Protein AF-A0A3M1IS74-F1 (afdb_monomer_lite)

Sequence (96 aa):
MGLAIDSYRRRLDCLKGAGVDLGMLEFCAEFGRDLEYYSGFVFQVELPGMGRAGQIAGGGRYDTLLEGLGAPQAVPAAGSAIHTERLLAAVQGGSA

Foldseek 3Di:
DVPLVVVVVVVVVVCVVVVHDCVPDDDDPPDDDPDPQAPDDKDFDFDPPCPPNRTFKIWHWGQCVVVVVPDPDTHTDIDMDGDPVSVVCVVVVHDD

Structure (mmCIF, N/CA/C/O backbone):
data_AF-A0A3M1IS74-F1
#
_entry.id   AF-A0A3M1IS74-F1
#
loop_
_atom_site.group_PDB
_atom_site.id
_atom_site.type_symbol
_atom_site.label_atom_id
_atom_site.label_alt_id
_atom_site.label_comp_id
_atom_site.label_asym_id
_atom_site.label_entity_id
_atom_site.label_seq_id
_atom_site.pdbx_PDB_ins_code
_atom_site.Cartn_x
_atom_site.Cartn_y
_atom_site.Cartn_z
_atom_site.occupancy
_atom_site.B_iso_or_equiv
_atom_site.auth_seq_id
_atom_site.auth_comp_id
_atom_site.auth_asym_id
_atom_site.auth_atom_id
_atom_site.pdbx_PDB_model_num
ATOM 1 N N . MET A 1 1 ? 2.397 -18.104 13.950 1.00 54.19 1 MET A N 1
ATOM 2 C CA . MET A 1 1 ? 3.223 -17.795 12.760 1.00 54.19 1 MET A CA 1
ATOM 3 C C . MET A 1 1 ? 2.445 -17.803 11.430 1.00 54.19 1 MET A C 1
ATOM 5 O O . MET A 1 1 ? 2.926 -17.192 10.491 1.00 54.19 1 MET A O 1
ATOM 9 N N . GLY A 1 2 ? 1.247 -18.411 11.327 1.00 73.69 2 GLY A N 1
ATOM 10 C CA . GLY A 1 2 ? 0.481 -18.470 10.061 1.00 73.69 2 GLY A CA 1
ATOM 11 C C . GLY A 1 2 ? -0.164 -17.154 9.599 1.00 73.69 2 GLY A C 1
ATOM 12 O O . GLY A 1 2 ? -0.070 -16.810 8.428 1.00 73.69 2 GLY A O 1
ATOM 13 N N . LEU A 1 3 ? -0.714 -16.350 10.518 1.00 84.44 3 LEU A N 1
ATOM 14 C CA . LEU A 1 3 ? -1.571 -15.203 10.164 1.00 84.44 3 LEU A CA 1
ATOM 15 C C . LEU A 1 3 ? -0.907 -14.140 9.265 1.00 84.44 3 LEU A C 1
ATOM 17 O O . LEU A 1 3 ? -1.562 -13.600 8.372 1.00 84.44 3 LEU A O 1
ATOM 21 N N . ALA A 1 4 ? 0.378 -13.833 9.476 1.00 84.19 4 ALA A N 1
ATOM 22 C CA . ALA A 1 4 ? 1.100 -12.849 8.661 1.00 84.19 4 ALA A CA 1
ATOM 23 C C . ALA A 1 4 ? 1.363 -13.369 7.238 1.00 84.19 4 ALA A C 1
ATOM 25 O O . ALA A 1 4 ? 1.154 -12.645 6.265 1.00 84.19 4 ALA A O 1
ATOM 26 N N . ILE A 1 5 ? 1.749 -14.643 7.117 1.00 89.81 5 ILE A N 1
ATOM 27 C CA . ILE A 1 5 ? 1.961 -15.314 5.829 1.00 89.81 5 ILE A CA 1
ATOM 28 C C . ILE A 1 5 ? 0.633 -15.448 5.079 1.00 89.81 5 ILE A C 1
ATOM 30 O O . ILE A 1 5 ? 0.580 -15.190 3.880 1.00 89.81 5 ILE A O 1
ATOM 34 N N . ASP A 1 6 ? -0.450 -15.790 5.771 1.00 93.56 6 ASP A N 1
ATOM 35 C CA . ASP A 1 6 ? -1.777 -15.907 5.164 1.00 93.56 6 ASP A CA 1
ATOM 36 C C . ASP A 1 6 ? -2.292 -14.547 4.678 1.00 93.56 6 ASP A C 1
ATOM 38 O O . ASP A 1 6 ? -2.835 -14.435 3.579 1.00 93.56 6 ASP A O 1
ATOM 42 N N . SER A 1 7 ? -2.051 -13.485 5.453 1.00 90.25 7 SER A N 1
ATOM 43 C CA . SER A 1 7 ? -2.363 -12.111 5.045 1.00 90.25 7 SER A CA 1
ATOM 44 C C . SER A 1 7 ? -1.540 -11.671 3.832 1.00 90.25 7 SER A C 1
ATOM 46 O O . SER A 1 7 ? -2.063 -10.994 2.947 1.00 90.25 7 SER A O 1
ATOM 48 N N . TYR A 1 8 ? -0.264 -12.065 3.771 1.00 91.62 8 TYR A N 1
ATOM 49 C CA . TYR A 1 8 ? 0.602 -11.819 2.620 1.00 91.62 8 TYR A CA 1
ATOM 50 C C . TYR A 1 8 ? 0.113 -12.565 1.371 1.00 91.62 8 TYR A C 1
ATOM 52 O O . TYR A 1 8 ? -0.085 -11.939 0.333 1.00 91.62 8 TYR A O 1
ATOM 60 N N . ARG A 1 9 ? -0.186 -13.866 1.481 1.00 94.19 9 ARG A N 1
ATOM 61 C CA . ARG A 1 9 ? -0.739 -14.681 0.382 1.00 94.19 9 ARG A CA 1
ATOM 62 C C . ARG A 1 9 ? -2.036 -14.102 -0.162 1.00 94.19 9 ARG A C 1
ATOM 64 O O . ARG A 1 9 ? -2.133 -13.861 -1.358 1.00 94.19 9 ARG A O 1
ATOM 71 N N . ARG A 1 10 ? -2.982 -13.768 0.724 1.00 95.00 10 ARG A N 1
ATOM 72 C CA . ARG A 1 10 ? -4.246 -13.133 0.331 1.00 95.00 10 ARG A CA 1
ATOM 73 C C . ARG A 1 10 ? -4.012 -11.837 -0.446 1.00 95.00 10 ARG A C 1
ATOM 75 O O . ARG A 1 10 ? -4.759 -11.536 -1.370 1.00 95.00 10 ARG A O 1
ATOM 82 N N . ARG A 1 11 ? -2.978 -11.066 -0.098 1.00 93.94 11 ARG A N 1
ATOM 83 C CA . ARG A 1 11 ? -2.627 -9.852 -0.840 1.00 93.94 11 ARG A CA 1
ATOM 84 C C . ARG A 1 11 ? -2.094 -10.161 -2.235 1.00 93.94 11 ARG A C 1
ATOM 86 O O . ARG A 1 11 ? -2.517 -9.498 -3.174 1.00 93.94 11 ARG A O 1
ATOM 93 N N . LEU A 1 12 ? -1.216 -11.154 -2.373 1.00 95.69 12 LEU A N 1
ATOM 94 C CA . LEU A 1 12 ? -0.723 -11.594 -3.682 1.00 95.69 12 LEU A CA 1
ATOM 95 C C . LEU A 1 12 ? -1.867 -12.080 -4.579 1.00 95.69 12 LEU A C 1
ATOM 97 O O . LEU A 1 12 ? -1.914 -11.712 -5.751 1.00 95.69 12 LEU A O 1
ATOM 101 N N . ASP A 1 13 ? -2.821 -12.828 -4.022 1.00 97.00 13 ASP A N 1
ATOM 102 C CA . ASP A 1 13 ? -4.004 -13.288 -4.754 1.00 97.00 13 ASP A CA 1
ATOM 103 C C . ASP A 1 13 ? -4.854 -12.108 -5.248 1.00 97.00 13 ASP A C 1
ATOM 105 O O . ASP A 1 13 ? -5.240 -12.071 -6.417 1.00 97.00 13 ASP A O 1
ATOM 109 N N . CYS A 1 14 ? -5.093 -11.104 -4.396 1.00 96.00 14 CYS A N 1
ATOM 110 C CA . CYS A 1 14 ? -5.810 -9.890 -4.788 1.00 96.00 14 CYS A CA 1
ATOM 111 C C . CYS A 1 14 ? -5.064 -9.088 -5.865 1.00 96.00 14 CYS A C 1
ATOM 113 O O . CYS A 1 14 ? -5.689 -8.627 -6.816 1.00 96.00 14 CYS A O 1
ATOM 115 N N . LEU A 1 15 ? -3.742 -8.926 -5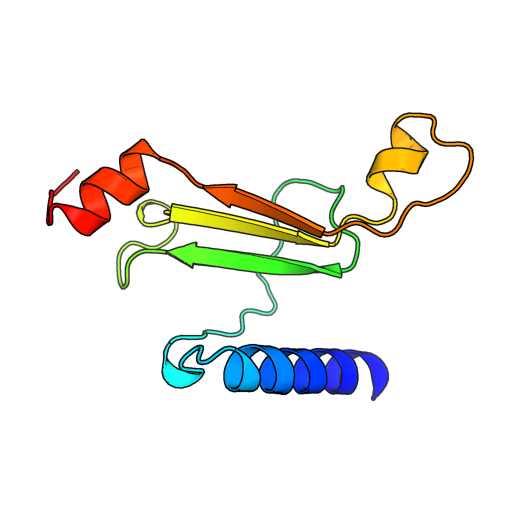.738 1.00 95.38 15 LEU A N 1
ATOM 116 C CA . LEU A 1 15 ? -2.918 -8.206 -6.716 1.00 95.38 15 LEU A CA 1
ATOM 117 C C . LEU A 1 15 ? -2.944 -8.906 -8.078 1.00 95.38 15 LEU A C 1
ATOM 119 O O . LEU A 1 15 ? -3.198 -8.266 -9.096 1.00 95.38 15 LEU A O 1
ATOM 123 N N . LYS A 1 16 ? -2.784 -10.232 -8.087 1.00 96.50 16 LYS A N 1
ATOM 124 C CA . LYS A 1 16 ? -2.908 -11.044 -9.299 1.00 96.50 16 LYS A CA 1
ATOM 125 C C . LYS A 1 16 ? -4.305 -10.938 -9.911 1.00 96.50 16 LYS A C 1
ATOM 127 O O . LYS A 1 16 ? -4.427 -10.773 -11.120 1.00 96.50 16 LYS A O 1
ATOM 132 N N . GLY A 1 17 ? -5.354 -10.999 -9.087 1.00 97.31 17 GLY A N 1
ATOM 133 C CA . GLY A 1 17 ? -6.743 -10.823 -9.524 1.00 97.31 17 GLY A CA 1
ATOM 134 C C . GLY A 1 17 ? -7.027 -9.439 -10.116 1.00 97.31 17 GLY A C 1
ATOM 135 O O . GLY A 1 17 ? -7.870 -9.318 -10.999 1.00 97.31 17 GLY A O 1
ATOM 136 N N . ALA A 1 18 ? -6.288 -8.414 -9.686 1.00 95.69 18 ALA A N 1
ATOM 137 C CA . ALA A 1 18 ? -6.327 -7.063 -10.243 1.00 95.69 18 ALA A CA 1
ATOM 138 C C . ALA A 1 18 ? -5.443 -6.880 -11.497 1.00 95.69 18 ALA A C 1
ATOM 140 O O . ALA A 1 18 ? -5.364 -5.774 -12.025 1.00 95.69 18 ALA A O 1
ATOM 141 N N . GLY A 1 19 ? -4.779 -7.938 -11.978 1.00 96.19 19 GLY A N 1
ATOM 142 C CA . GLY A 1 19 ? -3.920 -7.895 -13.165 1.00 96.19 19 GLY A CA 1
ATOM 143 C C . GLY A 1 19 ? -2.509 -7.360 -12.914 1.00 96.19 19 GLY A C 1
ATOM 144 O O . GLY A 1 19 ? -1.800 -7.061 -13.871 1.00 96.19 19 GLY A O 1
ATOM 145 N N . VAL A 1 20 ? -2.082 -7.238 -11.653 1.00 94.69 20 VAL A N 1
ATOM 146 C CA . VAL A 1 20 ? -0.699 -6.872 -11.325 1.00 94.69 20 VAL A CA 1
ATOM 147 C C . VAL A 1 20 ? 0.218 -8.057 -11.615 1.00 94.69 20 VAL A C 1
ATOM 149 O O . VAL A 1 20 ? -0.006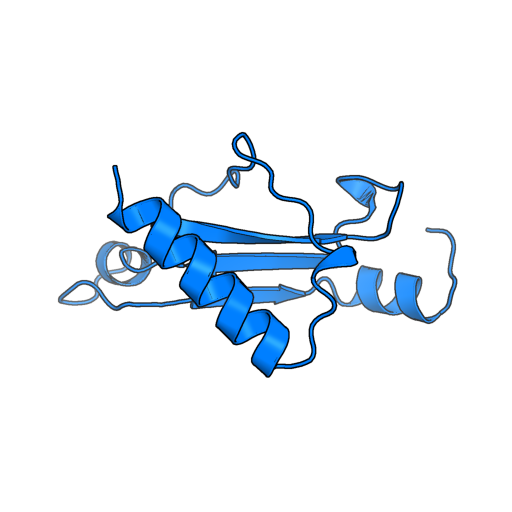 -9.163 -11.114 1.00 94.69 20 VAL A O 1
ATOM 152 N N . ASP A 1 21 ? 1.271 -7.820 -12.397 1.00 94.62 21 ASP A N 1
ATOM 153 C CA . ASP A 1 21 ? 2.329 -8.803 -12.606 1.00 94.62 21 ASP A CA 1
ATOM 154 C C . ASP A 1 21 ? 3.141 -8.984 -11.317 1.00 94.62 21 ASP A C 1
ATOM 156 O O . ASP A 1 21 ? 3.898 -8.104 -10.902 1.00 94.62 21 ASP A O 1
ATOM 160 N N . LEU A 1 22 ? 2.982 -10.146 -10.680 1.00 94.31 22 LEU A N 1
ATOM 161 C CA . LEU A 1 22 ? 3.705 -10.480 -9.456 1.00 94.31 22 LEU A CA 1
ATOM 162 C C . LEU A 1 22 ? 5.220 -10.608 -9.682 1.00 94.31 22 LEU A C 1
ATOM 164 O O . LEU A 1 22 ? 5.967 -10.498 -8.716 1.00 94.31 22 LEU A O 1
ATOM 168 N N . GLY A 1 23 ? 5.679 -10.815 -10.923 1.00 94.00 23 GLY A N 1
ATOM 169 C CA . GLY A 1 23 ? 7.102 -10.841 -11.268 1.00 94.00 23 GLY A CA 1
ATOM 170 C C . GLY A 1 23 ? 7.793 -9.482 -11.125 1.00 94.00 23 GLY A C 1
ATOM 171 O O . GLY A 1 23 ? 9.014 -9.436 -11.009 1.00 94.00 23 GLY A O 1
ATOM 172 N N . MET A 1 24 ? 7.023 -8.389 -11.081 1.00 90.06 24 MET A N 1
ATOM 173 C CA . MET A 1 24 ? 7.532 -7.035 -10.834 1.00 90.06 24 MET A CA 1
ATOM 174 C C . MET A 1 24 ? 7.527 -6.644 -9.349 1.00 90.06 24 MET A C 1
ATOM 176 O O . MET A 1 24 ? 7.901 -5.523 -9.010 1.00 90.06 24 MET A O 1
ATOM 180 N N . LEU A 1 25 ? 7.075 -7.533 -8.459 1.00 92.25 25 LEU A N 1
ATOM 181 C CA . LEU A 1 25 ? 7.034 -7.268 -7.025 1.00 92.25 25 LEU A CA 1
ATOM 182 C C . LEU A 1 25 ? 8.288 -7.802 -6.341 1.00 92.25 25 LEU A C 1
ATOM 184 O O . LEU A 1 25 ? 8.651 -8.966 -6.493 1.00 92.25 25 LEU A O 1
ATOM 188 N N . GLU A 1 26 ? 8.872 -6.972 -5.487 1.00 90.88 26 GLU A N 1
ATOM 189 C CA . GLU A 1 26 ? 9.933 -7.369 -4.573 1.00 90.88 26 GLU A CA 1
ATOM 190 C C . GLU A 1 26 ? 9.413 -7.331 -3.132 1.00 90.88 26 GLU A C 1
ATOM 192 O O . GLU A 1 26 ? 8.805 -6.352 -2.691 1.00 90.88 26 GLU A O 1
ATOM 197 N N . PHE A 1 27 ? 9.622 -8.419 -2.388 1.00 90.81 27 PHE A N 1
ATOM 198 C CA . PHE A 1 27 ? 9.337 -8.451 -0.957 1.00 90.81 27 PHE A CA 1
ATOM 199 C C . PHE A 1 27 ? 10.573 -8.005 -0.180 1.00 90.81 27 PHE A C 1
ATOM 201 O O . PHE A 1 27 ? 11.633 -8.611 -0.307 1.00 90.81 27 PHE A O 1
ATOM 208 N N . CYS A 1 28 ? 10.408 -7.012 0.691 1.00 89.25 28 CYS A N 1
ATOM 209 C CA . CYS A 1 28 ? 11.480 -6.507 1.537 1.00 89.25 28 CYS A CA 1
ATOM 210 C C . CYS A 1 28 ? 11.030 -6.474 3.005 1.00 89.25 28 CYS A C 1
ATOM 212 O O . CYS A 1 28 ? 10.074 -5.783 3.355 1.00 89.25 28 CYS A O 1
ATOM 214 N N . ALA A 1 29 ? 11.697 -7.251 3.867 1.00 86.56 29 ALA A N 1
ATOM 215 C CA . ALA A 1 29 ? 11.347 -7.368 5.288 1.00 86.56 29 ALA A CA 1
ATOM 216 C C . ALA A 1 29 ? 11.841 -6.183 6.134 1.00 86.56 29 ALA A C 1
ATOM 218 O O . ALA A 1 29 ? 11.237 -5.862 7.153 1.00 86.56 29 ALA A O 1
ATOM 219 N N . GLU A 1 30 ? 12.932 -5.543 5.710 1.00 84.56 30 GLU A N 1
ATOM 220 C CA . GLU A 1 30 ? 13.510 -4.34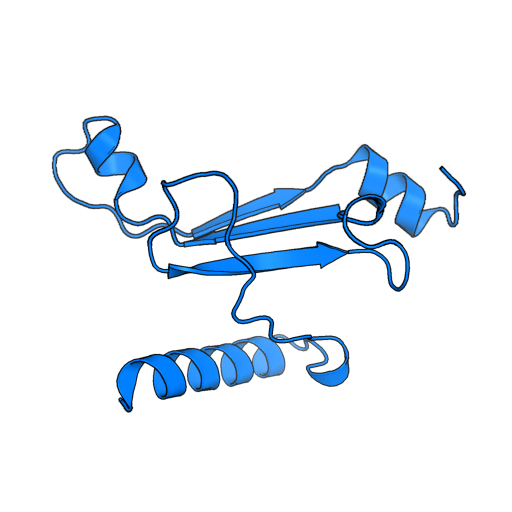9 6.344 1.00 84.56 30 GLU A CA 1
ATOM 221 C C . GLU A 1 30 ? 12.841 -3.046 5.881 1.00 84.56 30 GLU A C 1
ATOM 223 O O . GLU A 1 30 ? 13.123 -1.970 6.409 1.00 84.56 30 GLU A O 1
ATOM 228 N N . PHE A 1 31 ? 11.924 -3.136 4.914 1.00 79.31 31 PHE A N 1
ATOM 229 C CA . PHE A 1 31 ? 11.193 -1.992 4.395 1.00 79.31 31 PHE A CA 1
ATOM 230 C C . PHE A 1 31 ? 10.127 -1.522 5.392 1.00 79.31 31 PHE A C 1
ATOM 232 O O . PHE A 1 31 ? 8.978 -1.969 5.392 1.00 79.31 31 PHE A O 1
ATOM 239 N N . GLY A 1 32 ? 10.531 -0.581 6.241 1.00 69.94 32 GLY A N 1
ATOM 240 C CA . GLY A 1 32 ? 9.653 0.295 7.006 1.00 69.94 32 GLY A CA 1
ATOM 241 C C . GLY A 1 32 ? 9.606 1.691 6.383 1.00 69.94 32 GLY A C 1
ATOM 242 O O . GLY A 1 32 ? 10.517 2.105 5.668 1.00 69.94 32 GLY A O 1
ATOM 243 N N . ARG A 1 33 ? 8.533 2.441 6.639 1.00 67.56 33 ARG A N 1
ATOM 244 C CA . ARG A 1 33 ? 8.478 3.870 6.298 1.00 67.56 33 ARG A CA 1
ATOM 245 C C . ARG A 1 33 ? 8.896 4.682 7.517 1.00 67.56 33 ARG A C 1
ATOM 247 O O . ARG A 1 33 ? 8.559 4.309 8.633 1.00 67.56 33 ARG A O 1
ATOM 254 N N . ASP A 1 34 ? 9.518 5.834 7.275 1.00 67.38 34 ASP A N 1
ATOM 255 C CA . ASP A 1 34 ? 9.947 6.795 8.308 1.00 67.38 34 ASP A CA 1
ATOM 256 C C . ASP A 1 34 ? 8.778 7.336 9.174 1.00 67.38 34 ASP A C 1
ATOM 258 O O . ASP A 1 34 ? 8.994 8.066 10.135 1.00 67.38 34 ASP A O 1
ATOM 262 N N . LEU A 1 35 ? 7.527 7.013 8.823 1.00 70.06 35 LEU A N 1
ATOM 263 C CA . LEU A 1 35 ? 6.317 7.501 9.475 1.00 70.06 35 LEU A CA 1
ATOM 264 C C . LEU A 1 35 ? 5.705 6.400 10.347 1.00 70.06 35 LEU A C 1
ATOM 266 O O . LEU A 1 35 ? 5.219 5.391 9.835 1.00 70.06 35 LEU A O 1
ATOM 270 N N . GLU A 1 36 ? 5.665 6.643 11.656 1.00 74.44 36 GLU A N 1
ATOM 271 C CA . GLU A 1 36 ? 5.212 5.687 12.680 1.00 74.44 36 GLU A CA 1
ATOM 272 C C . GLU A 1 36 ? 3.708 5.353 12.624 1.00 74.44 36 GLU A C 1
ATOM 274 O O . GLU A 1 36 ? 3.236 4.492 13.360 1.00 74.4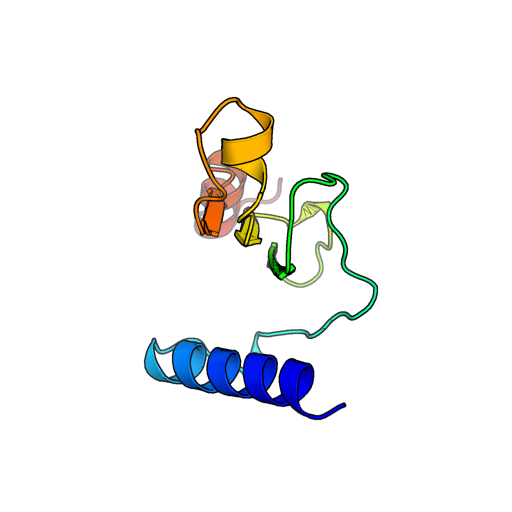4 36 GLU A O 1
ATOM 279 N N . TYR A 1 37 ? 2.928 5.993 11.743 1.00 82.25 37 TYR A N 1
ATOM 280 C CA . TYR A 1 37 ? 1.476 5.795 11.684 1.00 82.25 37 TYR A CA 1
ATOM 281 C C . TYR A 1 37 ? 1.031 4.524 10.937 1.00 82.25 37 TYR A C 1
ATOM 283 O O . TYR A 1 37 ? -0.163 4.210 10.929 1.00 82.25 37 TYR A O 1
ATOM 291 N N . TYR A 1 38 ? 1.931 3.810 10.253 1.00 89.31 38 TYR A N 1
ATOM 292 C CA . TYR A 1 38 ? 1.550 2.596 9.529 1.00 89.31 38 TYR A CA 1
ATOM 293 C C . TYR A 1 38 ? 1.342 1.425 10.496 1.00 89.31 38 TYR A C 1
ATOM 295 O O . TYR A 1 38 ? 2.240 1.032 11.233 1.00 89.31 38 TYR A O 1
ATOM 303 N N . SER A 1 39 ? 0.154 0.824 10.449 1.00 89.06 39 SER A N 1
ATOM 304 C CA . SER A 1 39 ? -0.272 -0.272 11.329 1.00 89.06 39 SER A CA 1
ATOM 305 C C . SER A 1 39 ? -0.095 -1.662 10.704 1.00 89.06 39 SER A C 1
ATOM 307 O O . SER A 1 39 ? -0.500 -2.668 11.289 1.00 89.06 39 SER A O 1
ATOM 309 N N . GLY A 1 40 ? 0.450 -1.753 9.487 1.00 87.56 40 GLY A N 1
ATOM 310 C CA . GLY A 1 40 ? 0.581 -3.027 8.785 1.00 87.56 40 GLY A CA 1
ATOM 311 C C . GLY A 1 40 ? 1.261 -2.915 7.427 1.00 87.56 40 GLY A C 1
ATOM 312 O O . GLY A 1 40 ? 2.401 -2.485 7.324 1.00 87.56 40 GLY A O 1
ATOM 313 N N . PHE A 1 41 ? 0.574 -3.368 6.376 1.00 90.81 41 PHE A N 1
ATOM 314 C CA . PHE A 1 41 ? 1.131 -3.403 5.022 1.00 90.81 41 PHE A CA 1
ATOM 315 C C . PHE A 1 41 ? 1.566 -2.030 4.535 1.00 90.81 41 PHE A C 1
ATOM 317 O O . PHE A 1 41 ? 0.774 -1.094 4.577 1.00 90.81 41 PHE A O 1
ATOM 324 N N . VAL A 1 42 ? 2.771 -1.965 3.986 1.00 93.00 42 VAL A N 1
ATOM 325 C CA . VAL A 1 42 ? 3.318 -0.804 3.292 1.00 93.00 42 VAL A CA 1
ATOM 326 C C . VAL A 1 42 ? 3.844 -1.228 1.928 1.00 93.00 42 VAL A C 1
ATOM 328 O O . VAL A 1 42 ? 4.219 -2.385 1.732 1.00 93.00 42 VAL A O 1
ATOM 331 N N . PHE A 1 43 ? 3.855 -0.296 0.984 1.00 93.06 43 PHE A N 1
ATOM 332 C CA . PHE A 1 43 ? 4.386 -0.517 -0.353 1.00 93.06 43 PHE A CA 1
ATOM 333 C C . PHE A 1 43 ? 5.008 0.753 -0.925 1.00 93.06 43 PHE A C 1
ATOM 335 O O . PHE A 1 43 ? 4.713 1.876 -0.504 1.00 93.06 43 PHE A O 1
ATOM 342 N N . GLN A 1 44 ? 5.841 0.546 -1.935 1.00 93.12 44 GLN A N 1
ATOM 343 C CA . GLN A 1 44 ? 6.460 1.579 -2.743 1.00 93.12 44 GLN A CA 1
ATOM 344 C C . GLN A 1 44 ? 6.408 1.151 -4.206 1.00 93.12 44 GLN A C 1
ATOM 346 O O . GLN A 1 44 ? 6.540 -0.029 -4.515 1.00 93.12 44 GLN A O 1
ATOM 351 N N . VAL A 1 45 ? 6.184 2.119 -5.087 1.00 93.38 45 VAL A N 1
ATOM 352 C CA . VAL A 1 45 ? 6.319 1.954 -6.534 1.00 93.38 45 VAL A CA 1
ATOM 353 C C . VAL A 1 45 ? 7.502 2.799 -6.957 1.00 93.38 45 VAL A C 1
ATOM 355 O O . VAL A 1 45 ? 7.541 3.997 -6.657 1.00 93.38 45 VAL A O 1
ATOM 358 N N . GLU A 1 46 ? 8.456 2.185 -7.640 1.00 92.69 46 GLU A N 1
ATOM 359 C CA . GLU A 1 46 ? 9.689 2.836 -8.056 1.00 92.69 46 GLU A CA 1
ATOM 360 C C . GLU A 1 46 ? 10.089 2.470 -9.481 1.00 92.69 46 GLU A C 1
ATOM 362 O O . GLU A 1 46 ? 9.669 1.450 -10.027 1.00 92.69 46 GLU A O 1
ATOM 367 N N . LEU A 1 47 ? 10.903 3.335 -10.082 1.00 90.38 47 LEU A N 1
ATOM 368 C CA . LEU A 1 47 ? 11.588 3.037 -11.329 1.00 90.38 47 LEU A CA 1
ATOM 369 C C . LEU A 1 47 ? 12.680 1.981 -11.095 1.00 90.38 47 LEU A C 1
ATOM 371 O O . LEU A 1 47 ? 13.519 2.170 -10.205 1.00 90.38 47 LEU A O 1
ATOM 375 N N . PRO A 1 48 ? 12.727 0.913 -11.914 1.00 86.00 48 PRO A N 1
ATOM 376 C CA . PRO A 1 48 ? 13.759 -0.110 -11.810 1.00 86.00 48 PRO A CA 1
ATOM 377 C C . PRO A 1 48 ? 15.171 0.486 -11.858 1.00 86.00 48 PRO A C 1
ATOM 379 O O . PRO A 1 48 ? 15.487 1.301 -12.724 1.00 86.00 48 PRO A O 1
ATOM 382 N N . GLY A 1 49 ? 16.031 0.068 -10.927 1.00 84.12 49 GLY A N 1
ATOM 383 C CA . GLY A 1 49 ? 17.444 0.462 -10.893 1.00 84.12 49 GLY A CA 1
ATOM 384 C C . GLY A 1 49 ? 17.735 1.866 -10.350 1.00 84.12 49 GLY A C 1
ATOM 385 O O . GLY A 1 49 ? 18.899 2.254 -10.303 1.00 84.12 49 GLY A O 1
ATOM 386 N N . MET A 1 50 ? 16.722 2.621 -9.911 1.00 82.50 50 MET A N 1
ATOM 387 C CA . MET A 1 50 ? 16.899 3.982 -9.377 1.00 82.50 50 MET A CA 1
ATOM 388 C C . MET A 1 50 ? 16.752 4.088 -7.849 1.00 82.50 50 MET A C 1
ATOM 390 O O . MET A 1 50 ? 16.966 5.164 -7.281 1.00 82.50 50 MET A O 1
ATOM 394 N N . GLY A 1 51 ? 16.391 2.996 -7.166 1.00 81.31 51 GLY A N 1
ATOM 395 C CA . GLY A 1 51 ? 16.199 2.958 -5.712 1.00 81.31 51 GLY A CA 1
ATOM 396 C C . GLY A 1 51 ? 15.303 4.095 -5.200 1.00 81.31 51 GLY A C 1
ATOM 397 O O . GLY A 1 51 ? 14.323 4.475 -5.841 1.00 81.31 51 GLY A O 1
ATOM 398 N N . ARG A 1 52 ? 15.673 4.725 -4.072 1.00 75.06 52 ARG A N 1
ATOM 399 C CA . ARG A 1 52 ? 14.884 5.814 -3.449 1.00 75.06 52 ARG A CA 1
ATOM 400 C C . ARG A 1 52 ? 14.686 7.035 -4.364 1.00 75.06 52 ARG A C 1
ATOM 402 O O . ARG A 1 52 ? 13.667 7.720 -4.247 1.00 75.06 52 ARG A O 1
ATOM 409 N N . ALA A 1 53 ? 15.621 7.311 -5.278 1.00 79.56 53 ALA A N 1
ATOM 410 C CA . ALA A 1 53 ? 15.477 8.389 -6.263 1.00 79.56 53 ALA A CA 1
ATOM 411 C C . ALA A 1 53 ? 14.381 8.075 -7.296 1.00 79.56 53 ALA A C 1
ATOM 413 O O . ALA A 1 53 ? 13.704 8.984 -7.771 1.00 79.56 53 ALA A O 1
ATOM 414 N N . GLY A 1 54 ? 14.150 6.788 -7.562 1.00 86.81 54 GLY A N 1
ATOM 415 C CA . GLY A 1 54 ? 13.111 6.284 -8.451 1.00 86.81 54 GLY A CA 1
ATOM 416 C C . GLY A 1 54 ? 11.720 6.183 -7.835 1.00 86.81 54 GLY A C 1
ATOM 417 O O . GLY A 1 54 ? 10.804 5.789 -8.546 1.00 86.81 54 GLY A O 1
ATOM 418 N N . GLN A 1 55 ? 11.519 6.508 -6.550 1.00 92.31 55 GLN A N 1
ATOM 419 C CA . GLN A 1 55 ? 10.200 6.397 -5.916 1.00 92.31 55 GLN A CA 1
ATOM 420 C C . GLN A 1 55 ? 9.167 7.298 -6.616 1.00 92.31 55 GLN A C 1
ATOM 422 O O . GLN A 1 55 ? 9.275 8.524 -6.555 1.00 92.31 55 GLN A O 1
ATOM 427 N N . ILE A 1 56 ? 8.135 6.687 -7.201 1.00 95.25 56 ILE A N 1
ATOM 428 C CA . ILE A 1 56 ? 6.997 7.353 -7.854 1.00 95.25 56 ILE A CA 1
ATOM 429 C C . ILE A 1 56 ? 5.805 7.443 -6.902 1.00 95.25 56 ILE A C 1
ATOM 431 O O . ILE A 1 56 ? 5.137 8.472 -6.833 1.00 95.25 56 ILE A O 1
ATOM 435 N N . ALA A 1 57 ? 5.531 6.376 -6.156 1.00 94.62 57 ALA A N 1
ATOM 436 C CA . ALA A 1 57 ? 4.413 6.330 -5.224 1.00 94.62 57 ALA A CA 1
ATOM 437 C C . ALA A 1 57 ? 4.764 5.523 -3.975 1.00 94.62 57 ALA A C 1
ATOM 439 O O . ALA A 1 57 ? 5.716 4.737 -3.946 1.00 94.62 57 ALA A O 1
ATOM 440 N N . GLY A 1 58 ? 3.982 5.717 -2.925 1.00 93.38 58 GLY A N 1
ATOM 441 C CA . GLY A 1 58 ? 4.100 4.947 -1.699 1.00 93.38 58 GLY A CA 1
ATOM 442 C C . GLY A 1 58 ? 2.822 5.021 -0.891 1.00 93.38 58 GLY A C 1
ATOM 443 O O . GLY A 1 58 ? 2.055 5.980 -0.993 1.00 93.38 58 GLY A O 1
ATOM 444 N N . GLY A 1 59 ? 2.585 3.994 -0.093 1.00 93.75 59 GLY A N 1
ATOM 445 C CA . GLY A 1 59 ? 1.363 3.895 0.680 1.00 93.75 59 GLY A CA 1
ATOM 446 C C . GLY A 1 59 ? 1.374 2.721 1.632 1.00 93.75 59 GLY A C 1
ATOM 447 O O . GLY A 1 59 ? 2.377 2.026 1.798 1.00 93.75 59 GLY A O 1
ATOM 448 N N . GLY A 1 60 ? 0.230 2.504 2.260 1.00 94.00 60 GLY A N 1
ATOM 449 C CA . GLY A 1 60 ? 0.066 1.434 3.224 1.00 94.00 60 GLY A CA 1
ATOM 450 C C . GLY A 1 60 ? -1.188 1.575 4.066 1.00 94.00 60 GLY A C 1
ATOM 451 O O . GLY A 1 60 ? -2.039 2.424 3.805 1.00 94.00 60 GLY A O 1
ATOM 452 N N . ARG A 1 61 ? -1.290 0.710 5.072 1.00 94.00 61 ARG A N 1
ATOM 453 C CA . ARG A 1 61 ? -2.398 0.621 6.024 1.00 94.00 61 ARG A CA 1
ATOM 454 C C . ARG A 1 61 ? -2.086 1.390 7.308 1.00 94.00 61 ARG A C 1
ATOM 456 O O . ARG A 1 61 ? -1.002 1.221 7.858 1.00 94.00 61 ARG A O 1
ATOM 463 N N . TYR A 1 62 ? -3.030 2.194 7.785 1.00 94.50 62 TYR A N 1
ATOM 464 C CA . TYR A 1 62 ? -2.868 3.122 8.910 1.00 94.50 62 TYR A CA 1
ATOM 465 C C . TYR A 1 62 ? -4.148 3.229 9.756 1.00 94.50 62 TYR A C 1
ATOM 467 O O . TYR A 1 62 ? -4.823 4.252 9.797 1.00 94.50 62 TYR A O 1
ATOM 475 N N . ASP A 1 63 ? -4.509 2.146 10.442 1.00 95.00 63 ASP A N 1
ATOM 476 C CA . ASP A 1 63 ? -5.807 2.031 11.133 1.00 95.00 63 ASP A CA 1
ATOM 477 C C . ASP A 1 63 ? -5.942 2.904 12.389 1.00 95.00 63 ASP A C 1
ATOM 479 O O . ASP A 1 63 ? -7.052 3.219 12.815 1.00 95.00 63 ASP A O 1
ATOM 483 N N . THR A 1 64 ? -4.820 3.269 13.006 1.00 92.69 64 THR A N 1
ATOM 484 C CA . THR A 1 64 ? -4.782 4.025 14.269 1.00 92.69 64 THR A CA 1
ATOM 485 C C . THR A 1 64 ? -4.578 5.521 14.054 1.00 92.69 64 THR A C 1
ATOM 487 O O . THR A 1 64 ? -4.708 6.301 14.994 1.00 92.69 64 THR A O 1
ATOM 490 N N . LEU A 1 65 ? -4.297 5.953 12.818 1.00 93.38 65 LEU A N 1
ATOM 491 C CA . LEU A 1 65 ? -4.001 7.353 12.513 1.00 93.38 65 LEU A CA 1
ATOM 492 C C . LEU A 1 65 ? -5.165 8.271 12.899 1.00 93.38 65 LEU A C 1
ATOM 494 O O . LEU A 1 65 ? -4.964 9.286 13.555 1.00 93.38 65 LEU A O 1
ATOM 498 N N . LEU A 1 66 ? -6.388 7.909 12.509 1.00 94.44 66 LEU A N 1
ATOM 499 C CA . LEU A 1 66 ? -7.569 8.739 12.758 1.00 94.44 66 LEU A CA 1
ATOM 500 C C . LEU A 1 66 ? -7.920 8.822 14.248 1.00 94.44 66 LEU A C 1
ATOM 502 O O . LEU A 1 66 ? -8.330 9.881 14.713 1.00 94.44 66 LEU A O 1
ATOM 506 N N . GLU A 1 67 ? -7.707 7.744 15.003 1.00 94.62 67 GLU A N 1
ATOM 507 C CA . GLU A 1 67 ? -7.845 7.747 16.465 1.00 94.62 67 GLU A CA 1
ATOM 508 C C . GLU A 1 67 ? -6.831 8.702 17.108 1.00 94.62 67 GLU A C 1
ATOM 510 O O . GLU A 1 67 ? -7.211 9.550 17.913 1.00 94.62 67 GLU A O 1
ATOM 515 N N . GLY A 1 68 ? -5.570 8.668 16.661 1.00 92.06 68 GLY A N 1
ATOM 516 C CA . GLY A 1 68 ? -4.542 9.627 17.081 1.00 92.06 68 GLY A CA 1
ATOM 517 C C . GLY A 1 68 ? -4.863 11.091 16.740 1.00 92.06 68 GLY A C 1
ATOM 518 O O . GLY A 1 68 ? -4.309 11.997 17.357 1.00 92.06 68 GLY A O 1
ATOM 519 N N . LEU A 1 69 ? -5.778 11.331 15.794 1.00 94.94 69 LEU A N 1
ATOM 520 C CA . LEU A 1 69 ? -6.269 12.656 15.397 1.00 94.94 69 LEU A CA 1
ATOM 521 C C . LEU A 1 69 ? -7.603 13.047 16.065 1.00 94.94 69 LEU A C 1
ATOM 523 O O . LEU A 1 69 ? -8.155 14.100 15.747 1.00 94.94 69 LEU A O 1
ATOM 527 N N . GLY A 1 70 ? -8.124 12.234 16.990 1.00 96.12 70 GLY A N 1
ATOM 528 C CA . GLY A 1 70 ? -9.331 12.540 17.764 1.00 96.12 70 GLY A CA 1
ATOM 529 C C . GLY A 1 70 ? -10.612 11.854 17.287 1.00 96.12 70 GLY A C 1
ATOM 530 O O . GLY A 1 70 ? -11.699 12.225 17.733 1.00 96.12 70 GLY A O 1
ATOM 531 N N . ALA A 1 71 ? -10.527 10.855 16.401 1.00 96.56 71 ALA A N 1
ATOM 532 C CA . ALA A 1 71 ? -11.671 9.987 16.136 1.00 96.56 71 ALA A CA 1
ATOM 533 C C . ALA A 1 71 ? -12.059 9.207 17.411 1.00 96.56 71 ALA A C 1
ATOM 535 O O . ALA A 1 71 ? -11.181 8.801 18.170 1.00 96.56 71 ALA A O 1
ATOM 536 N N . PRO A 1 72 ? -13.359 8.944 17.647 1.00 96.69 72 PRO A N 1
ATOM 537 C CA . PRO A 1 72 ? -13.822 8.288 18.875 1.00 96.69 72 PRO A CA 1
ATOM 538 C C . PRO A 1 72 ? -13.401 6.814 18.991 1.00 96.69 72 PRO A C 1
ATOM 540 O O . PRO A 1 72 ? -13.573 6.211 20.046 1.00 96.69 72 PRO A O 1
ATOM 543 N N . GLN A 1 73 ? -12.908 6.221 17.904 1.00 95.56 73 GLN A N 1
ATOM 544 C CA . GLN A 1 73 ? -12.421 4.847 17.832 1.00 95.56 73 GLN A CA 1
ATOM 545 C C . GLN A 1 73 ? -11.455 4.702 16.651 1.00 95.56 73 GLN A C 1
ATOM 547 O O . GLN A 1 73 ? -11.481 5.519 15.725 1.00 95.56 73 GLN A O 1
ATOM 552 N N . ALA A 1 74 ? -10.662 3.629 16.649 1.00 94.00 74 ALA A N 1
ATOM 553 C CA . ALA A 1 74 ? -9.848 3.234 15.504 1.00 94.00 74 ALA A CA 1
ATOM 554 C C . ALA A 1 74 ? -10.694 3.098 14.226 1.00 94.00 74 ALA A C 1
ATOM 556 O O . ALA A 1 74 ? -11.768 2.489 14.226 1.00 94.00 74 ALA A O 1
ATOM 557 N N . VAL A 1 75 ? -10.183 3.639 13.119 1.00 95.69 75 VAL A N 1
ATOM 558 C CA . VAL A 1 75 ? -10.842 3.601 11.809 1.00 95.69 75 VAL A CA 1
ATOM 559 C C . VAL A 1 75 ? -9.897 2.925 10.822 1.00 95.69 75 VAL A C 1
ATOM 561 O O . VAL A 1 75 ? -8.901 3.535 10.426 1.00 95.69 75 VAL A O 1
ATOM 564 N N . PRO A 1 76 ? -10.190 1.681 10.397 1.00 94.56 76 PRO A N 1
ATOM 565 C CA . PRO A 1 76 ? -9.353 0.988 9.436 1.00 94.56 76 PRO A CA 1
ATOM 566 C C . PRO A 1 76 ? -9.205 1.776 8.137 1.00 94.56 76 PRO A C 1
ATOM 568 O O . PRO A 1 76 ? -10.200 2.114 7.496 1.00 94.56 76 PRO A O 1
ATOM 571 N N . ALA A 1 77 ? -7.966 2.052 7.742 1.00 94.38 77 ALA A N 1
ATOM 572 C CA . ALA A 1 77 ? -7.678 2.913 6.605 1.00 94.38 77 ALA A CA 1
ATOM 573 C C . ALA A 1 77 ? -6.442 2.435 5.843 1.00 94.38 77 ALA A C 1
ATOM 575 O O . ALA A 1 77 ? -5.494 1.900 6.419 1.00 94.38 77 ALA A O 1
ATOM 576 N N . ALA A 1 78 ? -6.460 2.627 4.529 1.00 94.06 78 ALA A N 1
ATOM 577 C CA . ALA A 1 78 ? -5.317 2.421 3.658 1.00 94.06 78 ALA A CA 1
ATOM 578 C C . ALA A 1 78 ? -5.366 3.433 2.515 1.00 94.06 78 ALA A C 1
ATOM 580 O O . ALA A 1 78 ? -6.443 3.850 2.088 1.00 94.06 78 ALA A O 1
ATOM 581 N N . GLY A 1 79 ? -4.199 3.804 2.011 1.00 94.12 79 GLY A N 1
ATOM 582 C CA . GLY A 1 79 ? -4.087 4.779 0.938 1.00 94.12 79 GLY A CA 1
ATOM 583 C C . GLY A 1 79 ? -2.654 4.955 0.478 1.00 94.12 79 GLY A C 1
ATOM 584 O O . GLY A 1 79 ? -1.739 4.269 0.943 1.00 94.12 79 GLY A O 1
ATOM 585 N N . SER A 1 80 ? -2.476 5.868 -0.467 1.00 94.50 80 SER A N 1
ATOM 586 C CA . SER A 1 80 ? -1.200 6.121 -1.122 1.00 94.50 80 SER A CA 1
ATOM 587 C C . SER A 1 80 ? -1.096 7.554 -1.605 1.00 94.50 80 SER A C 1
ATOM 589 O O . SER A 1 80 ? -2.103 8.174 -1.941 1.00 94.50 80 SER A O 1
ATOM 591 N N . ALA A 1 81 ? 0.136 8.030 -1.719 1.00 94.81 81 ALA A N 1
ATOM 592 C CA . ALA A 1 81 ? 0.469 9.269 -2.398 1.00 94.81 81 ALA A CA 1
ATOM 593 C C . ALA A 1 81 ? 1.273 8.966 -3.666 1.00 94.81 81 ALA A C 1
ATOM 595 O O . ALA A 1 81 ? 2.072 8.025 -3.701 1.00 94.81 81 ALA A O 1
ATOM 596 N N . ILE A 1 82 ? 1.057 9.783 -4.695 1.00 95.44 82 ILE A N 1
ATOM 597 C CA . ILE A 1 82 ? 1.752 9.712 -5.980 1.00 95.44 82 ILE A CA 1
ATOM 598 C C . ILE A 1 82 ? 2.505 11.027 -6.169 1.00 95.44 82 ILE A C 1
ATOM 600 O O . ILE A 1 82 ? 1.916 12.100 -6.054 1.00 95.44 82 ILE A O 1
ATOM 604 N N . HIS A 1 83 ? 3.796 10.944 -6.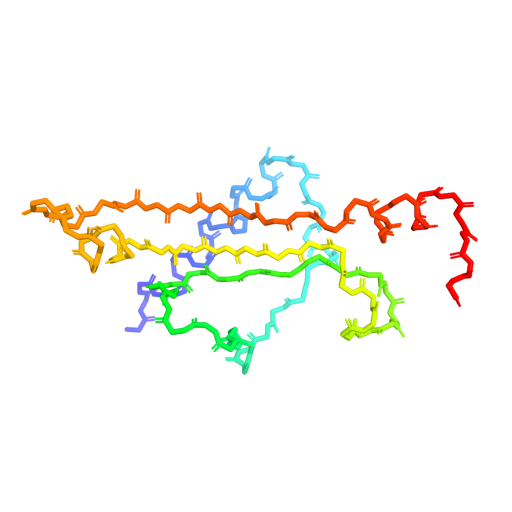478 1.00 94.00 83 HIS A N 1
ATOM 605 C CA . HIS A 1 83 ? 4.599 12.088 -6.892 1.00 94.00 83 HIS A CA 1
ATOM 606 C C . HIS A 1 83 ? 4.314 12.388 -8.364 1.00 94.00 83 HIS A C 1
ATOM 608 O O . HIS A 1 83 ? 4.833 11.713 -9.254 1.00 94.00 83 HIS A O 1
ATOM 614 N N . THR A 1 84 ? 3.475 13.385 -8.625 1.00 94.06 84 THR A N 1
ATOM 615 C CA . THR A 1 84 ? 2.981 13.702 -9.972 1.00 94.06 84 THR A CA 1
ATOM 616 C C . THR A 1 84 ? 4.094 14.090 -10.940 1.00 94.06 84 THR A C 1
ATOM 618 O O . THR A 1 84 ? 4.090 13.648 -12.085 1.00 94.06 84 THR A O 1
ATOM 621 N N . GLU A 1 85 ? 5.093 14.832 -10.475 1.00 92.38 85 GLU A N 1
ATOM 622 C CA . GLU A 1 85 ? 6.250 15.261 -11.262 1.00 92.38 85 GLU A CA 1
ATOM 623 C C . GLU A 1 85 ? 7.133 14.070 -11.646 1.00 92.38 85 GLU A C 1
ATOM 625 O O . GLU A 1 85 ? 7.564 13.952 -12.790 1.00 92.38 85 GLU A O 1
ATOM 630 N N . ARG A 1 86 ? 7.354 13.142 -10.706 1.00 91.94 86 ARG A N 1
ATOM 631 C CA . ARG A 1 86 ? 8.151 11.929 -10.950 1.00 91.94 86 ARG A CA 1
ATOM 632 C C . ARG A 1 86 ? 7.421 10.953 -11.860 1.00 91.94 86 ARG A C 1
ATOM 634 O O . ARG A 1 86 ? 8.044 10.348 -12.723 1.00 91.94 86 ARG A O 1
ATOM 641 N N . LEU A 1 87 ? 6.104 10.823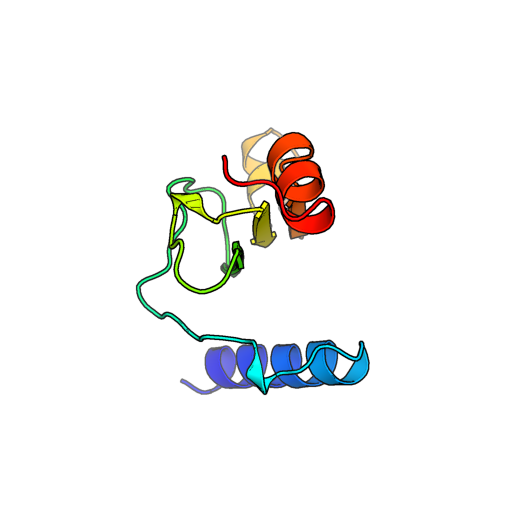 -11.690 1.00 92.75 87 LEU A N 1
ATOM 642 C CA . LEU A 1 87 ? 5.266 10.029 -12.582 1.00 92.75 87 LEU A CA 1
ATOM 643 C C . LEU A 1 87 ? 5.308 10.587 -14.008 1.00 92.75 87 LEU A C 1
ATOM 645 O O . LEU A 1 87 ? 5.472 9.825 -14.955 1.00 92.75 87 LEU A O 1
ATOM 649 N N . LEU A 1 88 ? 5.192 11.908 -14.161 1.00 92.00 88 LEU A N 1
ATOM 650 C CA . LEU A 1 88 ? 5.274 12.551 -15.468 1.00 92.00 88 LEU A CA 1
ATOM 651 C C . LEU A 1 88 ? 6.636 12.296 -16.127 1.00 92.00 88 LEU A C 1
ATOM 653 O O . LEU A 1 88 ? 6.673 11.860 -17.276 1.00 92.00 88 LEU A O 1
ATOM 657 N N . ALA A 1 89 ? 7.736 12.489 -15.391 1.00 88.94 89 ALA A N 1
ATOM 658 C CA . ALA A 1 89 ? 9.086 12.209 -15.882 1.00 88.94 89 ALA A CA 1
ATOM 659 C C . ALA A 1 89 ? 9.260 10.736 -16.299 1.00 88.94 89 ALA A C 1
ATOM 661 O O . ALA A 1 89 ? 9.759 10.456 -17.390 1.00 88.94 89 ALA A O 1
ATOM 662 N N . ALA A 1 90 ? 8.767 9.800 -15.478 1.00 88.75 90 ALA A N 1
ATOM 663 C CA . ALA A 1 90 ? 8.792 8.365 -15.756 1.00 88.75 90 ALA A CA 1
ATOM 664 C C . ALA A 1 90 ? 8.052 7.996 -17.052 1.00 88.75 90 ALA A C 1
ATOM 666 O O . ALA A 1 90 ? 8.553 7.204 -17.848 1.00 88.75 90 ALA A O 1
ATOM 667 N N . VAL A 1 91 ? 6.871 8.580 -17.284 1.00 89.12 91 VAL A N 1
ATOM 668 C CA . VAL A 1 91 ? 6.043 8.299 -18.470 1.00 89.12 91 VAL A CA 1
ATOM 669 C C . VAL A 1 91 ? 6.609 8.952 -19.733 1.00 89.12 91 VAL A C 1
ATOM 671 O O . VAL A 1 91 ? 6.487 8.393 -20.820 1.00 89.12 91 VAL A O 1
ATOM 674 N N . GLN A 1 92 ? 7.242 10.120 -19.614 1.00 85.56 92 GLN A N 1
ATOM 675 C CA . GLN A 1 92 ? 7.817 10.849 -20.749 1.00 85.56 92 GLN A CA 1
ATOM 676 C C . GLN A 1 92 ? 9.208 10.340 -21.173 1.00 85.56 92 GLN A C 1
ATOM 678 O O . GLN A 1 92 ? 9.766 10.849 -22.143 1.00 85.56 92 GLN A O 1
ATOM 683 N N . GLY A 1 93 ? 9.772 9.343 -20.478 1.00 67.50 93 GLY A N 1
ATOM 684 C CA . GLY A 1 93 ? 11.134 8.852 -20.723 1.00 67.50 93 GLY A CA 1
ATOM 685 C C . GLY A 1 93 ? 12.223 9.850 -20.310 1.00 67.50 93 GLY A C 1
ATOM 686 O O . GLY A 1 93 ? 13.346 9.779 -20.806 1.00 67.50 93 GLY A O 1
ATOM 687 N N . GLY A 1 94 ? 11.885 10.806 -19.440 1.00 52.84 94 GLY A N 1
ATOM 688 C CA . GLY A 1 94 ? 12.752 11.912 -19.061 1.00 52.84 94 GLY A CA 1
ATOM 689 C C . GLY A 1 94 ? 13.737 11.511 -17.974 1.00 52.84 94 GLY A C 1
ATOM 690 O O . GLY A 1 94 ? 13.341 11.236 -16.842 1.00 52.84 94 GLY A O 1
ATOM 691 N N . SER A 1 95 ? 15.027 11.529 -18.311 1.00 48.75 95 SER A N 1
ATOM 692 C CA . SER A 1 95 ? 16.099 11.709 -17.334 1.00 48.75 95 SER A CA 1
ATOM 693 C C . SER A 1 95 ? 15.755 12.904 -16.438 1.00 48.75 95 SER A C 1
ATOM 695 O O . SER A 1 95 ? 15.588 14.015 -16.942 1.00 48.75 95 SER A O 1
ATOM 697 N N . ALA A 1 96 ? 15.595 12.653 -15.137 1.00 45.34 96 ALA A N 1
ATOM 698 C CA . ALA A 1 96 ? 15.703 13.696 -14.122 1.00 45.34 96 ALA A CA 1
ATOM 699 C C . ALA A 1 96 ? 17.166 14.138 -13.987 1.00 45.34 96 ALA A C 1
ATOM 701 O O . ALA A 1 96 ? 18.054 13.270 -14.174 1.00 45.34 96 ALA A O 1
#

Secondary structure (DSSP, 8-state):
-HHHHHHHHHHHHHHHHTT--GGG----SS---S-TT--S-EEEEE-TT-GGGGEEEEEEE-TTHHHHTT-SS----EEEEE-HHHHHHHHHT---

pLDDT: mean 88.38, std 10.68, range [45.34, 97.31]

Radius of gyration: 15.56 Å; chains: 1; bounding box: 31×34×40 Å